Protein AF-A0A956SQZ6-F1 (afdb_monomer_lite)

Secondary structure (DSSP, 8-state):
--SHHHHHHHHHHHHTSTTEEEEEEETTTTEEEEEE-TTT--HHHHHHHH--

Foldseek 3Di:
DPDPVLQVVLQVLLVPDPQWPHWHADPVVRDIDTDGDPVVDDPVVSVVSSVD

Structure (mmCIF, N/CA/C/O backbone):
data_AF-A0A956SQZ6-F1
#
_entry.id   AF-A0A956SQZ6-F1
#
loop_
_atom_site.group_PDB
_atom_site.id
_atom_site.type_symbol
_atom_site.label_atom_id
_atom_site.label_alt_id
_atom_site.label_comp_id
_atom_site.label_asym_id
_atom_site.label_entity_id
_atom_site.label_seq_id
_atom_site.pdbx_PDB_ins_code
_atom_site.Cartn_x
_atom_site.Cartn_y
_atom_site.Cartn_z
_atom_site.occupancy
_atom_site.B_iso_or_equiv
_atom_site.auth_seq_id
_atom_site.auth_comp_id
_atom_site.auth_asym_id
_atom_site.auth_atom_id
_atom_site.pdbx_PDB_model_num
ATOM 1 N N . MET A 1 1 ? 3.478 -2.050 -13.976 1.00 58.88 1 MET A N 1
ATOM 2 C CA . MET A 1 1 ? 4.784 -1.665 -13.393 1.00 58.88 1 MET A CA 1
ATOM 3 C C . MET A 1 1 ? 5.892 -2.367 -14.171 1.00 58.88 1 MET A C 1
ATOM 5 O O . MET A 1 1 ? 5.920 -3.584 -14.156 1.00 58.88 1 MET A O 1
ATOM 9 N N . THR A 1 2 ? 6.759 -1.642 -14.880 1.00 74.62 2 THR A N 1
ATOM 10 C CA . THR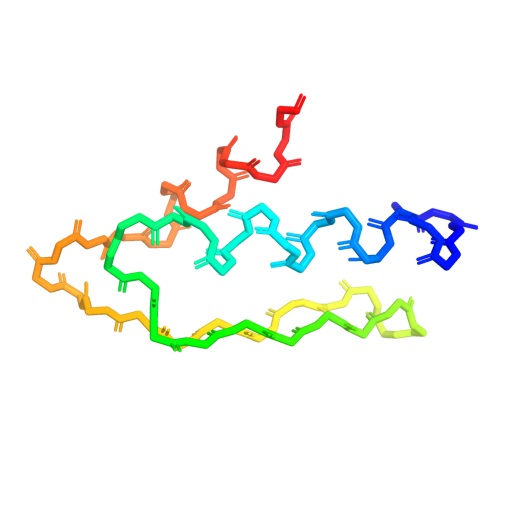 A 1 2 ? 7.787 -2.229 -15.776 1.00 74.62 2 THR A CA 1
ATOM 11 C C . THR A 1 2 ? 9.224 -1.892 -15.366 1.00 74.62 2 THR A C 1
ATOM 13 O O . THR A 1 2 ? 10.165 -2.255 -16.061 1.00 74.62 2 THR A O 1
ATOM 16 N N . CYS A 1 3 ? 9.419 -1.186 -14.247 1.00 81.69 3 CYS A N 1
ATOM 17 C CA . CYS A 1 3 ? 10.718 -0.653 -13.846 1.00 81.69 3 CYS A CA 1
ATOM 18 C C . CYS A 1 3 ? 10.910 -0.670 -12.322 1.00 81.69 3 CYS A C 1
ATOM 20 O O . CYS A 1 3 ? 9.947 -0.477 -11.580 1.00 81.69 3 CYS A O 1
ATOM 22 N N . ALA A 1 4 ? 12.147 -0.824 -11.834 1.00 81.88 4 ALA A N 1
ATOM 23 C CA . ALA A 1 4 ? 12.454 -0.792 -10.394 1.00 81.88 4 ALA A CA 1
ATOM 24 C C . ALA A 1 4 ? 11.992 0.516 -9.718 1.00 81.88 4 ALA A C 1
ATOM 26 O O . ALA A 1 4 ? 11.464 0.509 -8.607 1.00 81.88 4 ALA A O 1
ATOM 27 N N . ALA A 1 5 ? 12.091 1.645 -10.427 1.00 86.50 5 ALA A N 1
ATOM 28 C CA . ALA A 1 5 ? 11.568 2.924 -9.948 1.00 86.50 5 ALA A CA 1
ATOM 29 C C . ALA A 1 5 ? 10.033 2.915 -9.788 1.00 86.50 5 ALA A C 1
ATOM 31 O O . ALA A 1 5 ? 9.500 3.546 -8.878 1.00 86.50 5 ALA A O 1
ATOM 32 N N . CYS A 1 6 ? 9.328 2.158 -10.629 1.00 87.75 6 CYS A N 1
ATOM 33 C CA . CYS A 1 6 ? 7.882 2.000 -10.612 1.00 87.75 6 CYS A CA 1
ATOM 34 C C . CYS A 1 6 ? 7.451 1.223 -9.356 1.00 87.75 6 CYS A C 1
ATOM 36 O O . CYS A 1 6 ? 6.511 1.639 -8.684 1.00 87.75 6 CYS A O 1
ATOM 38 N N . GLN A 1 7 ? 8.188 0.164 -8.984 1.00 88.81 7 GLN A N 1
ATOM 39 C CA . GLN A 1 7 ? 7.999 -0.553 -7.709 1.00 88.81 7 GLN A CA 1
ATOM 40 C C . GLN A 1 7 ? 8.157 0.377 -6.522 1.00 88.81 7 GLN A C 1
ATOM 42 O O . GLN A 1 7 ? 7.275 0.471 -5.673 1.00 88.81 7 GLN A O 1
ATOM 47 N N . ALA A 1 8 ? 9.283 1.093 -6.490 1.00 90.50 8 ALA A N 1
ATOM 48 C CA . ALA A 1 8 ? 9.607 1.970 -5.383 1.00 90.50 8 ALA A CA 1
ATOM 49 C C . ALA A 1 8 ? 8.590 3.112 -5.259 1.00 90.50 8 ALA A C 1
ATOM 51 O O . ALA A 1 8 ? 8.330 3.558 -4.145 1.00 90.50 8 ALA A O 1
ATOM 52 N N . ARG A 1 9 ? 8.017 3.591 -6.375 1.00 91.69 9 ARG A N 1
ATOM 53 C CA . ARG A 1 9 ? 6.921 4.570 -6.360 1.00 91.69 9 ARG A CA 1
ATOM 54 C C . ARG A 1 9 ? 5.677 3.970 -5.715 1.00 91.69 9 ARG A C 1
ATOM 56 O O . ARG A 1 9 ? 5.183 4.554 -4.763 1.00 91.69 9 ARG A O 1
ATOM 63 N N . VAL A 1 10 ? 5.201 2.822 -6.200 1.00 91.56 10 VAL A N 1
ATOM 64 C CA . VAL A 1 10 ? 3.977 2.181 -5.688 1.00 91.56 10 VAL A CA 1
ATOM 65 C C . VAL A 1 10 ? 4.107 1.853 -4.202 1.00 91.56 10 VAL A C 1
ATOM 67 O O . VAL A 1 10 ? 3.225 2.210 -3.427 1.00 91.56 10 VAL A O 1
ATOM 70 N N . GLN A 1 11 ? 5.233 1.267 -3.788 1.00 93.12 11 GLN A N 1
ATOM 71 C CA . GLN A 1 11 ? 5.487 0.958 -2.383 1.00 93.12 11 GLN A CA 1
ATOM 72 C C . GLN A 1 11 ? 5.431 2.218 -1.509 1.00 93.12 11 GLN A C 1
ATOM 74 O O . GLN A 1 11 ? 4.677 2.254 -0.543 1.00 93.12 11 GLN A O 1
ATOM 79 N N . ARG A 1 12 ? 6.143 3.286 -1.897 1.00 93.56 12 ARG A N 1
ATOM 80 C CA . ARG A 1 12 ? 6.132 4.555 -1.152 1.00 93.56 12 ARG A CA 1
ATOM 81 C C . ARG A 1 12 ? 4.756 5.215 -1.115 1.00 93.56 12 ARG A C 1
ATOM 83 O O . ARG A 1 12 ? 4.424 5.858 -0.125 1.00 93.56 12 ARG A O 1
ATOM 90 N N . THR A 1 13 ? 3.968 5.108 -2.182 1.00 93.75 13 THR A N 1
ATOM 91 C CA . THR A 1 13 ? 2.598 5.640 -2.203 1.00 93.75 13 THR A CA 1
ATOM 92 C C . THR A 1 13 ? 1.713 4.887 -1.207 1.00 93.75 13 THR A C 1
ATOM 94 O O . THR A 1 13 ? 0.998 5.519 -0.430 1.00 93.75 13 THR A O 1
ATOM 97 N N . LEU A 1 14 ? 1.803 3.555 -1.176 1.00 93.69 14 LEU A N 1
ATOM 98 C CA . LEU A 1 14 ? 1.061 2.723 -0.228 1.00 93.69 14 LEU A CA 1
ATOM 99 C C . LEU A 1 14 ? 1.483 3.010 1.219 1.00 93.69 14 LEU A C 1
ATOM 101 O O . LEU A 1 14 ? 0.628 3.275 2.051 1.00 93.69 14 LEU A O 1
ATOM 105 N N . GLU A 1 15 ? 2.784 3.066 1.508 1.00 94.25 15 GLU A N 1
ATOM 106 C CA . GLU A 1 15 ? 3.317 3.383 2.847 1.00 94.25 15 GLU A CA 1
ATOM 107 C C . GLU A 1 15 ? 2.914 4.780 3.350 1.00 94.25 15 GLU A C 1
ATOM 109 O O . GLU A 1 15 ? 2.841 5.015 4.551 1.00 94.25 15 GLU A O 1
ATOM 114 N N . ARG A 1 16 ? 2.644 5.722 2.440 1.00 94.50 16 ARG A N 1
ATOM 115 C CA . ARG A 1 16 ? 2.165 7.073 2.773 1.00 94.50 16 ARG A CA 1
ATOM 116 C C . ARG A 1 16 ? 0.654 7.161 2.963 1.00 94.50 16 ARG A C 1
ATOM 118 O O . ARG A 1 16 ? 0.160 8.223 3.336 1.00 94.50 16 ARG A O 1
ATOM 125 N N . THR A 1 17 ? -0.079 6.095 2.665 1.00 93.81 17 THR A N 1
ATOM 126 C CA . THR A 1 17 ? -1.533 6.079 2.799 1.00 93.81 17 THR A CA 1
ATOM 127 C C . THR A 1 17 ? -1.892 5.930 4.279 1.00 93.81 17 THR A C 1
ATOM 129 O O . THR A 1 17 ? -1.450 4.967 4.908 1.00 93.81 17 THR A O 1
ATOM 132 N N . PRO A 1 18 ? -2.673 6.857 4.865 1.00 93.38 18 PRO A N 1
ATOM 133 C CA . PRO A 1 18 ? -3.124 6.726 6.248 1.00 93.38 18 PRO A CA 1
ATOM 134 C C . PRO A 1 18 ? -3.819 5.381 6.466 1.00 93.38 18 PRO 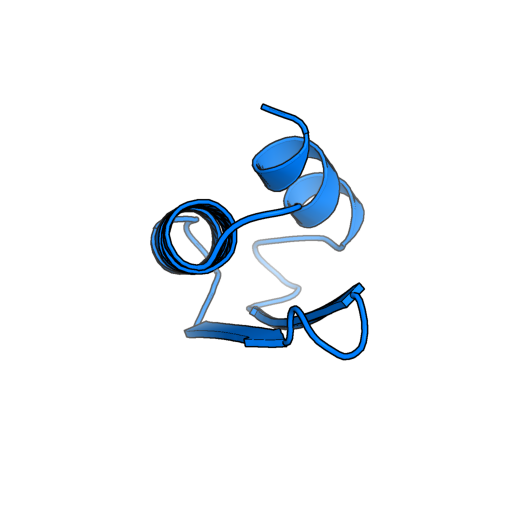A C 1
ATOM 136 O O . PRO A 1 18 ? -4.579 4.948 5.608 1.00 93.38 18 PRO A O 1
ATOM 139 N N . GLY A 1 19 ? -3.539 4.712 7.583 1.00 93.62 19 GLY A N 1
ATOM 140 C CA . GLY A 1 19 ? -4.068 3.375 7.869 1.00 93.62 19 GLY A CA 1
ATOM 141 C C . GLY A 1 19 ? -3.234 2.220 7.300 1.00 93.62 19 GLY A C 1
ATOM 142 O O . GLY A 1 19 ? -3.489 1.074 7.661 1.00 93.62 19 GLY A O 1
ATOM 143 N N . VAL A 1 20 ? -2.208 2.473 6.477 1.00 95.69 20 VAL A N 1
ATOM 144 C CA . VAL A 1 20 ? -1.229 1.446 6.080 1.00 95.69 20 VAL A CA 1
ATOM 145 C C . VAL A 1 20 ? -0.122 1.345 7.129 1.00 95.69 20 VAL A C 1
ATOM 147 O O . VAL A 1 20 ? 0.557 2.320 7.435 1.00 95.69 20 VAL A O 1
ATOM 150 N N . ALA A 1 21 ? 0.079 0.143 7.668 1.00 94.88 21 ALA A N 1
ATOM 151 C CA . ALA A 1 21 ? 1.159 -0.168 8.602 1.00 94.88 21 ALA A CA 1
ATOM 152 C C . ALA A 1 21 ? 2.454 -0.552 7.870 1.00 94.88 21 ALA A C 1
ATOM 154 O O . ALA A 1 21 ? 3.546 -0.181 8.293 1.00 94.88 21 ALA A O 1
ATOM 155 N N . SER A 1 22 ? 2.342 -1.309 6.776 1.00 94.69 22 SER A N 1
ATOM 156 C CA . SER A 1 22 ? 3.471 -1.636 5.906 1.00 94.69 22 SER A CA 1
ATOM 157 C C . SER A 1 22 ? 3.003 -2.056 4.516 1.00 94.69 22 SER A C 1
ATOM 159 O O . SER A 1 22 ? 1.910 -2.603 4.353 1.00 94.69 22 SER A O 1
ATOM 161 N N . ALA A 1 23 ? 3.844 -1.831 3.506 1.00 94.88 23 ALA A N 1
ATOM 162 C CA . ALA A 1 23 ? 3.617 -2.328 2.157 1.00 94.88 23 ALA A CA 1
ATOM 163 C C . ALA A 1 23 ? 4.908 -2.906 1.574 1.00 94.88 23 ALA A C 1
ATOM 165 O O . ALA A 1 23 ? 6.003 -2.396 1.793 1.00 94.88 23 ALA A O 1
ATOM 166 N N . THR A 1 24 ? 4.788 -3.985 0.813 1.00 93.25 24 THR A N 1
ATOM 167 C CA . THR A 1 24 ? 5.897 -4.588 0.074 1.00 93.25 24 THR A CA 1
ATOM 168 C C . THR A 1 24 ? 5.416 -4.901 -1.327 1.00 93.25 24 THR A C 1
ATOM 170 O O . THR A 1 24 ? 4.345 -5.479 -1.503 1.00 93.25 24 THR A O 1
ATOM 173 N N . VAL A 1 25 ? 6.193 -4.499 -2.328 1.00 91.50 25 VAL A N 1
ATOM 174 C CA . VAL A 1 25 ? 5.847 -4.705 -3.734 1.00 91.50 25 VAL A CA 1
ATOM 175 C C . VAL A 1 25 ? 6.896 -5.599 -4.368 1.00 91.50 25 VAL A C 1
ATOM 177 O O . VAL A 1 25 ? 8.085 -5.291 -4.330 1.00 91.50 25 VAL A O 1
ATOM 180 N N . ASP A 1 26 ? 6.433 -6.686 -4.968 1.00 88.44 26 ASP A N 1
ATOM 181 C CA . ASP A 1 26 ? 7.233 -7.624 -5.736 1.00 88.44 26 ASP A CA 1
ATOM 182 C C . ASP A 1 26 ? 6.894 -7.459 -7.222 1.00 88.44 26 ASP A C 1
ATOM 184 O O . ASP A 1 26 ? 5.821 -7.854 -7.690 1.00 88.44 26 ASP A O 1
ATOM 188 N N . LEU A 1 27 ? 7.808 -6.839 -7.973 1.00 79.31 27 LEU A N 1
ATOM 189 C CA . LEU A 1 27 ? 7.666 -6.696 -9.422 1.00 79.31 27 LEU A CA 1
ATOM 190 C C . LEU A 1 27 ? 7.763 -8.015 -10.175 1.00 79.31 27 LEU A C 1
ATOM 192 O O . LEU A 1 27 ? 7.107 -8.143 -11.206 1.00 79.31 27 LEU A O 1
ATOM 196 N N . MET A 1 28 ? 8.597 -8.954 -9.714 1.00 82.81 28 MET A N 1
ATOM 197 C CA . MET A 1 28 ? 8.795 -10.223 -10.419 1.00 82.81 28 MET A CA 1
ATOM 198 C C . MET A 1 28 ? 7.502 -11.032 -10.431 1.00 82.81 28 MET A C 1
ATOM 200 O O . MET A 1 28 ? 7.194 -11.689 -11.422 1.00 82.81 28 MET A O 1
ATOM 204 N N . LEU A 1 29 ? 6.722 -10.933 -9.354 1.00 84.81 29 LEU A N 1
ATOM 205 C CA . LEU A 1 29 ? 5.424 -11.587 -9.222 1.00 84.81 29 LEU A CA 1
ATOM 206 C C . LEU A 1 29 ? 4.238 -10.686 -9.590 1.00 84.81 29 LEU A C 1
ATOM 208 O O . LEU A 1 29 ? 3.109 -11.174 -9.648 1.00 84.81 29 LEU A O 1
ATOM 212 N N . GLY A 1 30 ? 4.463 -9.387 -9.812 1.00 85.44 30 GLY A N 1
ATOM 213 C CA . GLY A 1 30 ? 3.405 -8.409 -10.072 1.00 85.44 30 GLY A CA 1
ATOM 214 C C . GLY A 1 30 ? 2.426 -8.259 -8.905 1.00 85.44 30 GLY A C 1
ATOM 215 O O . GLY A 1 30 ? 1.232 -8.069 -9.127 1.00 85.44 30 GLY A O 1
ATOM 216 N N . ARG A 1 31 ? 2.903 -8.388 -7.661 1.00 89.56 31 ARG A N 1
ATOM 217 C CA . ARG A 1 31 ? 2.067 -8.424 -6.450 1.00 89.56 31 ARG A CA 1
ATOM 218 C C . ARG A 1 31 ? 2.485 -7.353 -5.453 1.00 89.56 31 ARG A C 1
ATOM 220 O O . ARG A 1 31 ? 3.665 -7.050 -5.311 1.00 89.56 31 ARG A O 1
ATOM 227 N N . ALA A 1 32 ? 1.512 -6.824 -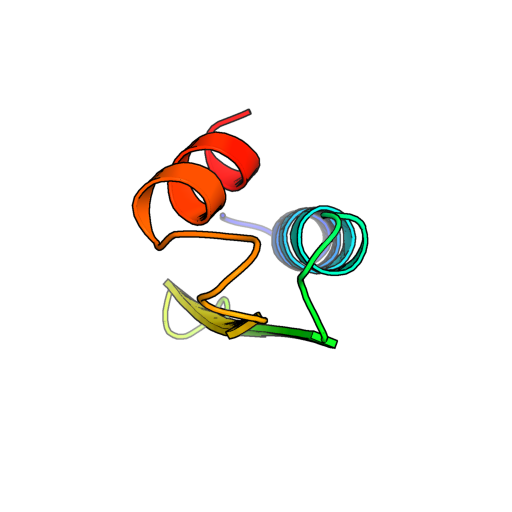4.721 1.00 92.00 32 ALA A N 1
ATOM 228 C CA . ALA A 1 32 ? 1.743 -5.978 -3.559 1.00 92.00 32 ALA A CA 1
ATOM 229 C C . ALA A 1 32 ? 1.085 -6.620 -2.335 1.00 92.00 32 ALA A C 1
ATOM 231 O O . ALA A 1 32 ? -0.091 -6.976 -2.375 1.00 92.00 32 ALA A O 1
ATOM 232 N N . ALA A 1 33 ? 1.848 -6.777 -1.259 1.00 93.56 33 ALA A N 1
ATOM 233 C CA . ALA A 1 33 ? 1.347 -7.187 0.043 1.00 93.56 33 ALA A CA 1
ATOM 234 C C . ALA A 1 33 ? 1.258 -5.947 0.935 1.00 93.56 33 ALA A C 1
ATOM 236 O O . ALA A 1 33 ? 2.251 -5.243 1.116 1.00 93.56 33 ALA A O 1
ATOM 237 N N . VAL A 1 34 ? 0.073 -5.676 1.481 1.00 94.94 34 VAL A N 1
ATOM 238 C CA . VAL A 1 34 ? -0.187 -4.492 2.307 1.00 94.94 34 VAL A CA 1
ATOM 239 C C . VAL A 1 34 ? -0.788 -4.928 3.631 1.00 94.94 34 VAL A C 1
ATOM 241 O O . VAL A 1 34 ? -1.761 -5.681 3.662 1.00 94.94 34 VAL A O 1
ATOM 244 N N . ARG A 1 35 ? -0.213 -4.442 4.729 1.00 95.56 35 ARG A N 1
ATOM 245 C CA . ARG A 1 35 ? -0.771 -4.568 6.071 1.00 95.56 35 ARG A CA 1
ATOM 246 C C . ARG A 1 35 ? -1.403 -3.230 6.426 1.00 95.56 35 ARG A C 1
ATOM 248 O O . ARG A 1 35 ? -0.709 -2.217 6.439 1.00 95.56 35 ARG A O 1
ATOM 255 N N . TYR A 1 36 ? -2.702 -3.223 6.682 1.00 95.62 36 TYR A N 1
ATOM 256 C CA . TYR A 1 36 ? -3.469 -2.010 6.952 1.00 95.62 36 TYR A CA 1
ATOM 257 C C . TYR A 1 36 ? -4.470 -2.243 8.082 1.00 95.62 36 TYR A C 1
ATOM 259 O O . TYR A 1 36 ? -4.756 -3.389 8.436 1.00 95.62 36 TYR A O 1
ATOM 267 N N . ASP A 1 37 ? -4.969 -1.151 8.652 1.00 95.00 37 ASP A N 1
ATOM 268 C CA . ASP A 1 37 ? -6.047 -1.167 9.632 1.00 95.00 37 ASP A CA 1
ATOM 269 C C . ASP A 1 37 ? -7.412 -1.242 8.917 1.00 95.00 37 ASP A C 1
ATOM 271 O O . ASP A 1 37 ? -7.807 -0.270 8.263 1.00 95.00 37 ASP A O 1
ATOM 275 N N . PRO A 1 38 ? -8.155 -2.360 9.034 1.00 93.00 38 PRO A N 1
ATOM 276 C CA . PRO A 1 38 ? -9.457 -2.519 8.388 1.00 93.00 38 PRO A CA 1
ATOM 277 C C . PRO A 1 38 ? -10.545 -1.595 8.957 1.00 93.00 38 PRO A C 1
ATOM 279 O O . PRO A 1 38 ? -11.603 -1.464 8.348 1.00 93.00 38 PRO A O 1
ATOM 282 N N . ALA A 1 39 ? -10.321 -0.948 10.107 1.00 94.12 39 ALA A N 1
ATOM 283 C CA . ALA A 1 39 ? -11.226 0.078 10.621 1.00 94.12 39 ALA A CA 1
ATOM 284 C C . ALA A 1 39 ? -11.051 1.434 9.910 1.00 94.12 39 ALA A C 1
ATOM 286 O O . ALA A 1 39 ? -11.935 2.286 9.994 1.00 94.1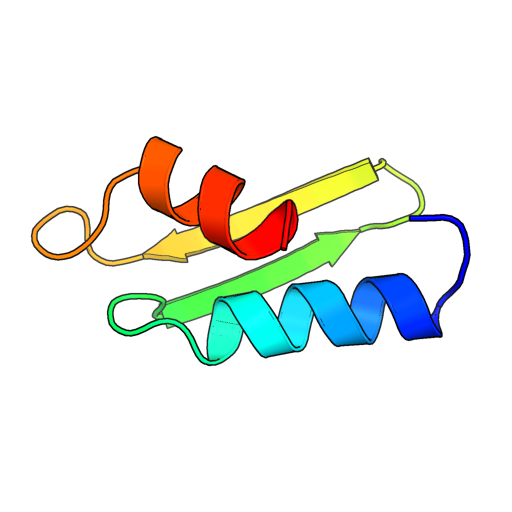2 39 ALA A O 1
ATOM 287 N N . GLN A 1 40 ? -9.920 1.646 9.227 1.00 89.88 40 GLN A N 1
ATOM 288 C CA . GLN A 1 40 ? -9.574 2.911 8.566 1.00 89.88 40 GLN A CA 1
ATOM 289 C C . GLN A 1 40 ? -9.495 2.804 7.042 1.00 89.88 40 GLN A C 1
ATOM 291 O O . GLN A 1 40 ? -9.627 3.818 6.355 1.00 89.88 40 GLN A O 1
ATOM 296 N N . LEU A 1 41 ? -9.260 1.603 6.514 1.00 92.44 41 LEU A N 1
ATOM 297 C CA . LEU A 1 41 ? -9.026 1.364 5.097 1.00 92.44 41 LEU A CA 1
ATOM 298 C C . LEU A 1 41 ? -9.705 0.079 4.629 1.00 92.44 41 LEU A C 1
ATOM 300 O O . LEU A 1 41 ? -9.765 -0.905 5.360 1.00 92.44 41 LEU A O 1
ATOM 304 N N . ASP A 1 42 ? -10.122 0.063 3.369 1.00 91.94 42 ASP A N 1
ATOM 305 C CA . ASP A 1 42 ? -10.605 -1.128 2.681 1.00 91.94 42 ASP A CA 1
ATOM 306 C C . ASP A 1 42 ? -9.729 -1.455 1.449 1.00 91.94 42 ASP A C 1
ATOM 308 O O . ASP A 1 42 ? -8.996 -0.592 0.946 1.00 91.94 42 ASP A O 1
ATOM 312 N N . PRO A 1 43 ? -9.785 -2.698 0.933 1.00 90.88 43 PRO A N 1
ATOM 313 C CA . PRO A 1 43 ? -9.010 -3.104 -0.238 1.00 90.88 43 PRO A CA 1
ATOM 314 C C . PRO A 1 43 ? -9.253 -2.256 -1.492 1.00 90.88 43 PRO A C 1
ATOM 316 O O . PRO A 1 43 ? -8.321 -2.050 -2.267 1.00 90.88 43 PRO A O 1
ATOM 319 N N . GLY A 1 44 ? -10.477 -1.769 -1.708 1.00 92.56 44 GLY A N 1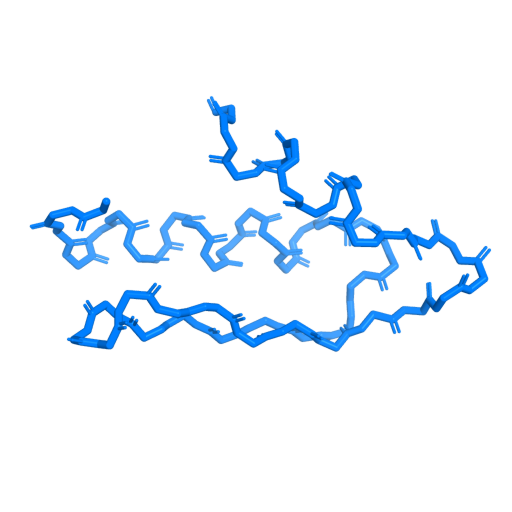
ATOM 320 C CA . GLY A 1 44 ? -10.821 -0.946 -2.865 1.00 92.56 44 GLY A CA 1
ATOM 321 C C . GLY A 1 44 ? -10.057 0.372 -2.849 1.00 92.56 44 GLY A C 1
ATOM 322 O O . GLY A 1 44 ? -9.454 0.756 -3.852 1.00 92.56 44 GLY A O 1
ATOM 323 N N . ARG A 1 45 ? -9.958 1.005 -1.676 1.00 91.69 45 ARG A N 1
ATOM 324 C CA . ARG A 1 45 ? -9.188 2.243 -1.524 1.00 91.69 45 ARG A CA 1
ATOM 325 C C . ARG A 1 45 ? -7.698 2.062 -1.815 1.00 91.69 45 ARG A C 1
ATOM 327 O O . ARG A 1 45 ? -7.072 2.957 -2.381 1.00 91.69 45 ARG A O 1
ATOM 334 N N . LEU A 1 46 ? -7.125 0.908 -1.467 1.00 91.38 46 LEU A N 1
ATOM 335 C CA . LEU A 1 46 ? -5.731 0.583 -1.797 1.00 91.38 46 LEU A CA 1
ATOM 336 C C . LEU A 1 46 ? -5.504 0.468 -3.309 1.00 91.38 46 LEU A C 1
ATOM 338 O O . LEU A 1 46 ? -4.456 0.890 -3.793 1.00 91.38 46 LEU A O 1
ATOM 342 N N . ILE A 1 47 ? -6.474 -0.070 -4.052 1.00 92.00 47 ILE A N 1
ATOM 343 C CA . ILE A 1 47 ? -6.396 -0.182 -5.515 1.00 92.00 47 ILE A CA 1
ATOM 344 C C . ILE A 1 47 ? -6.416 1.214 -6.148 1.00 92.00 47 ILE A C 1
ATOM 346 O O . ILE A 1 47 ? -5.514 1.544 -6.919 1.00 92.00 47 ILE A O 1
ATOM 350 N N . GLU A 1 48 ? -7.356 2.073 -5.743 1.00 92.56 48 GLU A N 1
ATOM 351 C CA . GLU A 1 48 ? -7.463 3.449 -6.256 1.00 92.56 48 GLU A CA 1
ATOM 352 C C . GLU A 1 48 ? -6.180 4.266 -6.048 1.00 92.56 48 GLU A C 1
ATOM 354 O O . GLU A 1 48 ? -5.803 5.092 -6.877 1.00 92.56 48 GLU A O 1
ATOM 359 N N . VAL A 1 49 ? -5.490 4.048 -4.927 1.00 90.88 49 VAL A N 1
ATOM 360 C CA . VAL A 1 49 ? -4.219 4.715 -4.626 1.00 90.88 49 VAL A CA 1
ATOM 361 C C . VAL A 1 49 ? -3.118 4.331 -5.624 1.00 90.88 49 VAL A C 1
ATOM 363 O O . VAL A 1 49 ? -2.262 5.163 -5.928 1.00 90.88 49 VAL A O 1
ATOM 366 N N . VAL A 1 50 ? -3.126 3.098 -6.139 1.00 88.69 50 VAL A N 1
ATOM 367 C CA . VAL A 1 50 ? -2.110 2.585 -7.075 1.00 88.69 50 VAL A CA 1
ATOM 368 C C . VAL A 1 50 ? -2.415 2.959 -8.526 1.00 88.69 50 VAL A C 1
ATOM 37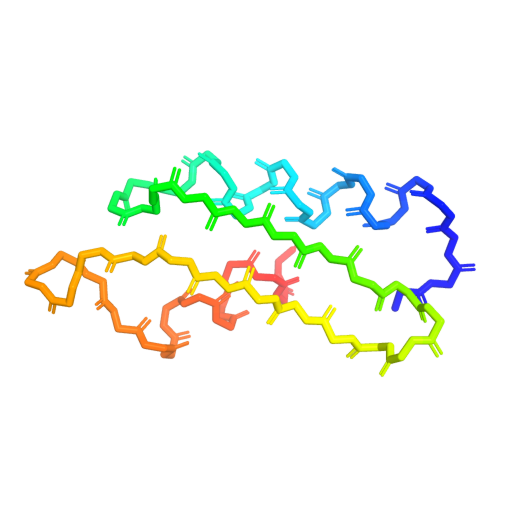0 O O . VAL A 1 50 ? -1.482 3.158 -9.303 1.00 88.69 50 VAL A O 1
ATOM 373 N N . GLU A 1 51 ? -3.690 3.081 -8.894 1.00 86.88 51 GLU A N 1
ATOM 374 C CA . GLU A 1 51 ? -4.122 3.455 -10.251 1.00 86.88 51 GLU A CA 1
ATOM 375 C C . GLU A 1 51 ? -3.937 4.954 -10.573 1.00 86.88 51 GLU A C 1
ATOM 377 O O . GLU A 1 51 ? -4.126 5.366 -11.718 1.00 86.88 51 GLU A O 1
ATOM 382 N N . ARG A 1 52 ? -3.521 5.762 -9.587 1.00 70.88 52 ARG A N 1
ATOM 383 C CA . ARG A 1 52 ? -3.205 7.197 -9.722 1.00 70.88 52 ARG A CA 1
ATOM 384 C C . ARG A 1 52 ? -1.744 7.516 -10.091 1.00 70.88 52 ARG A C 1
ATOM 386 O O . ARG A 1 52 ? -1.563 8.514 -10.819 1.00 70.88 52 ARG A O 1
#

Sequence (52 aa):
MTCAACQARVQRTLERTPGVASATVDLMLGRAAVRYDPAQLDPGRLIEVVER

pLDDT: mean 89.79, std 6.77, range [58.88, 95.69]

Radius of gyration: 10.53 Å; chains: 1; bounding box: 24×19×26 Å